Protein AF-A0A9D6PH58-F1 (afdb_monomer_lite)

Sequence (95 aa):
MNTNIVTTNVRIPKNQYMQAKNNAADLDMSLNEYINTLIEEDTKNTFFGHKGKKVTGAKKEDSPYQALLDLAKKPYKPEPMGASEDDKIIYGIKD

Foldseek 3Di:
DDDDDDDDDDDDPPVVVVVLCVVCVVVVHDSVVSVVVVVVVVVCCVVVPPPPPDDPDPDPPQDPVNVVVVVVPDDDDPDPPDDDPVRCVVVVDDD

Radius of gyration: 28.13 Å; chains: 1; bounding box: 53×48×74 Å

Secondary structure (DSSP, 8-state):
-------------HHHHHHHHHHHHHTT--HHHHHHHHHHHHHHHHHTT------TT------HHHHHHHHHHS----------HHHHHHH----

Structure (mmCIF, N/CA/C/O backbone):
data_AF-A0A9D6PH58-F1
#
_entry.id   AF-A0A9D6PH58-F1
#
loop_
_atom_site.group_PDB
_atom_site.id
_atom_site.type_symbol
_atom_site.label_atom_id
_atom_site.label_alt_id
_atom_site.label_comp_id
_atom_site.label_asym_id
_atom_site.label_entity_id
_atom_site.label_seq_id
_atom_site.pdbx_PDB_ins_code
_atom_site.Cartn_x
_atom_site.Cartn_y
_atom_site.Cartn_z
_atom_site.occupancy
_atom_site.B_iso_or_equiv
_atom_site.auth_seq_id
_atom_site.auth_comp_id
_atom_site.auth_asym_id
_atom_site.auth_atom_id
_atom_site.pdbx_PDB_model_num
ATOM 1 N N . MET A 1 1 ? -5.907 24.757 -8.370 1.00 53.59 1 MET A N 1
ATOM 2 C CA . MET A 1 1 ? -6.164 23.480 -9.068 1.00 53.59 1 MET A CA 1
ATOM 3 C C . MET A 1 1 ? -7.295 22.794 -8.326 1.00 53.59 1 MET A C 1
ATOM 5 O O . MET A 1 1 ? -7.161 22.632 -7.123 1.00 53.59 1 MET A O 1
ATOM 9 N N . ASN A 1 2 ? -8.413 22.483 -8.985 1.00 56.59 2 ASN A N 1
ATOM 10 C CA . ASN A 1 2 ? -9.486 21.721 -8.341 1.00 56.59 2 ASN A CA 1
ATOM 11 C C . ASN A 1 2 ? -9.075 20.251 -8.274 1.00 56.59 2 ASN A C 1
ATOM 13 O O . ASN A 1 2 ? -8.837 19.629 -9.308 1.00 56.59 2 ASN A O 1
ATOM 17 N N . THR A 1 3 ? -8.973 19.714 -7.063 1.00 74.56 3 THR A N 1
ATOM 18 C CA . THR A 1 3 ? -8.712 18.294 -6.838 1.00 74.56 3 THR A CA 1
ATOM 19 C C . THR A 1 3 ? -10.016 17.530 -7.052 1.00 74.56 3 THR A C 1
ATOM 21 O O . THR A 1 3 ? -10.955 17.673 -6.271 1.00 74.56 3 THR A O 1
ATOM 24 N N . ASN A 1 4 ? -10.101 16.737 -8.120 1.00 82.19 4 ASN A N 1
ATOM 25 C CA . ASN A 1 4 ? -11.237 15.845 -8.342 1.00 82.19 4 ASN A CA 1
ATOM 26 C C . ASN A 1 4 ? -11.090 14.628 -7.421 1.00 82.19 4 ASN A C 1
ATOM 28 O O . ASN A 1 4 ? -10.266 13.753 -7.677 1.00 82.19 4 ASN A O 1
ATOM 32 N N . ILE A 1 5 ? -11.862 14.590 -6.335 1.00 84.88 5 ILE A N 1
ATOM 33 C CA . ILE A 1 5 ? -11.877 13.460 -5.400 1.00 84.88 5 ILE A CA 1
ATOM 34 C C . ILE A 1 5 ? -12.928 12.455 -5.876 1.00 84.88 5 ILE A C 1
ATOM 36 O O . ILE A 1 5 ? -14.105 12.792 -5.991 1.00 84.88 5 ILE A O 1
ATOM 40 N N . VAL A 1 6 ? -12.506 11.216 -6.130 1.00 82.50 6 VAL A N 1
ATOM 41 C CA . VAL A 1 6 ? -13.397 10.093 -6.451 1.00 82.50 6 VAL A CA 1
ATOM 42 C C . VAL A 1 6 ? -13.492 9.193 -5.223 1.00 82.50 6 VAL A C 1
ATOM 44 O O . VAL A 1 6 ? -12.475 8.722 -4.721 1.00 82.50 6 VAL A O 1
ATOM 47 N N . THR A 1 7 ? -14.705 8.955 -4.725 1.00 87.31 7 THR A N 1
ATOM 48 C CA . THR A 1 7 ? -14.951 8.085 -3.568 1.00 87.31 7 THR A CA 1
ATOM 49 C C . THR A 1 7 ? -15.514 6.740 -4.015 1.00 87.31 7 THR A C 1
ATOM 51 O O . THR A 1 7 ? -16.372 6.668 -4.892 1.00 87.31 7 THR A O 1
ATOM 54 N N . THR A 1 8 ? -15.031 5.655 -3.403 1.00 88.00 8 THR A N 1
ATOM 55 C CA . THR A 1 8 ? -15.482 4.288 -3.704 1.00 88.00 8 THR A CA 1
ATOM 56 C C . THR A 1 8 ? -15.987 3.620 -2.432 1.00 88.00 8 THR A C 1
ATOM 58 O O . THR A 1 8 ? -15.290 3.593 -1.422 1.00 88.00 8 THR A O 1
ATOM 61 N N . ASN A 1 9 ? -17.196 3.058 -2.483 1.00 91.56 9 ASN A N 1
ATOM 62 C CA . ASN A 1 9 ? -17.766 2.284 -1.382 1.00 91.56 9 ASN A CA 1
ATOM 63 C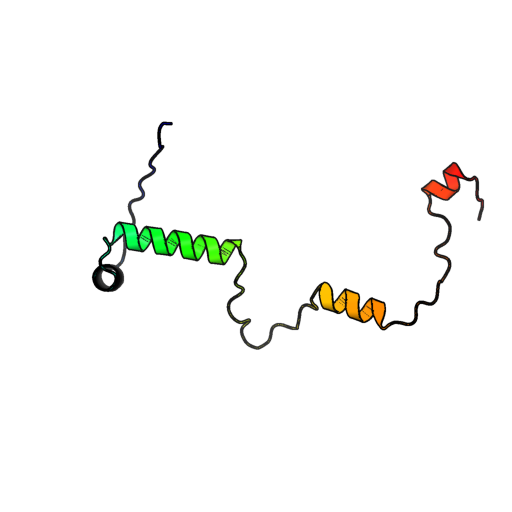 C . ASN A 1 9 ? -17.504 0.793 -1.607 1.00 91.56 9 ASN A C 1
ATOM 65 O O . ASN A 1 9 ? -17.960 0.231 -2.603 1.00 91.56 9 ASN A O 1
ATOM 69 N N . VAL A 1 10 ? -16.813 0.142 -0.669 1.00 88.31 10 VAL A N 1
ATOM 70 C CA . VAL A 1 10 ? -16.467 -1.285 -0.754 1.00 88.31 10 VAL A CA 1
ATOM 71 C C . VAL A 1 10 ? -17.190 -2.063 0.343 1.00 88.31 10 VAL A C 1
ATOM 73 O O . VAL A 1 10 ? -17.215 -1.653 1.502 1.00 88.31 10 VAL A O 1
ATOM 76 N N . ARG A 1 11 ? -17.788 -3.205 -0.014 1.00 93.88 11 ARG A N 1
ATOM 77 C CA . ARG A 1 11 ? -18.389 -4.140 0.949 1.00 93.88 11 ARG A CA 1
ATOM 78 C C . ARG A 1 11 ? -17.373 -5.220 1.290 1.00 93.88 11 ARG A C 1
ATOM 80 O O . ARG A 1 11 ? -16.929 -5.935 0.399 1.00 93.88 11 ARG A O 1
ATOM 87 N N . ILE A 1 12 ? -17.036 -5.340 2.570 1.00 92.75 12 ILE A N 1
ATOM 88 C CA . ILE A 1 12 ? -15.981 -6.236 3.053 1.00 92.75 12 ILE A CA 1
ATOM 89 C C . ILE A 1 12 ? -16.569 -7.175 4.119 1.00 92.75 12 ILE A C 1
ATOM 91 O O . ILE A 1 12 ? -17.340 -6.719 4.971 1.00 92.75 12 ILE A O 1
ATOM 95 N N . PRO A 1 13 ? -16.228 -8.476 4.106 1.00 96.69 13 PRO A N 1
ATOM 96 C CA . PRO A 1 13 ? -16.546 -9.395 5.192 1.00 96.69 13 PRO A CA 1
ATOM 97 C C . PRO A 1 13 ? -16.079 -8.876 6.560 1.00 96.69 13 PRO A C 1
ATOM 99 O O . PRO A 1 13 ? -14.986 -8.327 6.706 1.00 96.69 13 PRO A O 1
ATOM 102 N N . LYS A 1 14 ? -16.899 -9.085 7.596 1.00 95.12 14 LYS A N 1
ATOM 103 C CA . LYS A 1 14 ? -16.664 -8.527 8.939 1.00 95.12 14 LYS A CA 1
ATOM 104 C C . LYS A 1 14 ? -15.308 -8.924 9.533 1.00 95.12 14 LYS A C 1
ATOM 106 O O . LYS A 1 14 ? -14.667 -8.104 10.179 1.00 95.12 14 LYS A O 1
ATOM 111 N N . ASN A 1 15 ? -14.869 -10.163 9.327 1.00 96.69 15 ASN A N 1
ATOM 112 C CA . ASN A 1 15 ? -13.578 -10.652 9.818 1.00 96.69 15 ASN A CA 1
ATOM 113 C C . ASN A 1 15 ? -12.397 -9.872 9.218 1.00 96.69 15 ASN A C 1
ATOM 115 O O . ASN A 1 15 ? -11.525 -9.425 9.956 1.00 96.69 15 ASN A O 1
ATOM 119 N N . GLN A 1 16 ? -12.408 -9.655 7.903 1.00 94.12 16 GLN A N 1
ATOM 120 C CA . GLN A 1 16 ? -11.373 -8.897 7.199 1.00 94.12 16 GLN A CA 1
ATOM 121 C C . GLN A 1 16 ? -11.391 -7.422 7.607 1.00 94.12 16 GLN A C 1
ATOM 123 O O . GLN A 1 16 ? -10.338 -6.839 7.846 1.00 94.12 16 GLN A O 1
ATOM 128 N N . TYR A 1 17 ? -12.583 -6.838 7.771 1.00 94.75 17 TYR A N 1
ATOM 129 C CA . TYR A 1 17 ? -12.725 -5.469 8.268 1.00 94.75 17 TYR A CA 1
ATOM 130 C C . TYR A 1 17 ? -12.092 -5.292 9.654 1.00 94.75 17 TYR A C 1
ATOM 132 O O . TYR A 1 17 ? -11.345 -4.343 9.876 1.00 94.75 17 TYR A O 1
ATOM 140 N N . MET A 1 18 ? -12.359 -6.214 10.584 1.00 96.19 18 MET A N 1
ATOM 141 C CA . MET A 1 18 ? -11.789 -6.147 11.933 1.00 96.19 18 MET A CA 1
ATOM 142 C C . MET A 1 18 ? -10.265 -6.291 11.915 1.00 96.19 18 MET A C 1
ATOM 144 O O . MET A 1 18 ? -9.583 -5.560 12.625 1.00 96.19 18 MET A O 1
ATOM 148 N N . GLN A 1 19 ? -9.728 -7.184 11.081 1.00 95.56 19 GLN A N 1
ATOM 149 C CA . GLN A 1 19 ? -8.282 -7.339 10.931 1.00 95.56 19 GLN A CA 1
ATOM 150 C C . GLN A 1 19 ? -7.629 -6.062 10.387 1.00 95.56 19 GLN A C 1
ATOM 152 O O . GLN A 1 19 ? -6.678 -5.562 10.980 1.00 95.56 19 GLN A O 1
ATOM 157 N N . ALA A 1 20 ? -8.174 -5.500 9.306 1.00 93.69 20 ALA A N 1
ATOM 158 C CA . ALA A 1 20 ? -7.665 -4.263 8.721 1.00 93.69 20 ALA A CA 1
ATOM 159 C C . ALA A 1 20 ? -7.751 -3.088 9.705 1.00 93.69 20 ALA A C 1
ATOM 161 O O . ALA A 1 20 ? -6.840 -2.270 9.774 1.00 93.69 20 ALA A O 1
ATOM 162 N N . LYS A 1 21 ? -8.818 -3.028 10.512 1.00 95.44 21 LYS A N 1
ATOM 163 C CA . LYS A 1 21 ? -8.983 -2.006 11.548 1.00 95.44 21 LYS A CA 1
ATOM 164 C C . LYS A 1 21 ? -7.930 -2.113 12.650 1.00 95.44 21 LYS A C 1
ATOM 166 O O . LYS A 1 21 ? -7.433 -1.082 13.086 1.00 95.44 21 LYS A O 1
ATOM 171 N N . ASN A 1 22 ? -7.592 -3.325 13.085 1.00 96.50 22 ASN A N 1
ATOM 172 C CA . ASN A 1 22 ? -6.543 -3.522 14.084 1.00 96.50 22 ASN A CA 1
ATOM 173 C C . ASN A 1 22 ? -5.178 -3.100 13.529 1.00 96.50 22 ASN A C 1
ATOM 175 O O . ASN A 1 22 ? -4.494 -2.313 14.165 1.00 96.50 22 ASN A O 1
ATOM 179 N N . ASN A 1 23 ? -4.845 -3.515 12.304 1.00 95.56 23 ASN A N 1
ATOM 180 C CA . ASN A 1 23 ? -3.589 -3.120 11.663 1.00 95.56 23 ASN A CA 1
ATOM 181 C C . ASN A 1 23 ? -3.481 -1.598 11.474 1.00 95.56 23 ASN A C 1
ATOM 183 O O . ASN A 1 23 ? -2.411 -1.028 11.650 1.00 95.56 23 ASN A O 1
ATOM 187 N N . ALA A 1 24 ? -4.586 -0.934 11.118 1.00 96.06 24 ALA A N 1
ATOM 188 C CA . ALA A 1 24 ? -4.621 0.521 11.009 1.00 96.06 24 ALA A CA 1
ATOM 189 C C . ALA A 1 24 ? -4.383 1.194 12.372 1.00 96.06 24 ALA A C 1
ATOM 191 O O . ALA A 1 24 ? -3.629 2.158 12.452 1.00 96.06 24 ALA A O 1
ATOM 192 N N . ALA A 1 25 ? -4.971 0.651 13.446 1.00 95.19 25 ALA A N 1
ATOM 193 C CA . ALA A 1 25 ? -4.754 1.143 14.805 1.00 95.19 25 ALA A CA 1
ATOM 194 C C . ALA A 1 25 ? -3.307 0.934 15.283 1.00 95.19 25 ALA A C 1
ATOM 196 O O . ALA A 1 25 ? -2.754 1.826 15.917 1.00 95.19 25 ALA A O 1
ATOM 197 N N . ASP A 1 26 ? -2.680 -0.195 14.940 1.00 96.56 26 ASP A N 1
ATOM 198 C CA . ASP A 1 26 ? -1.277 -0.481 15.281 1.00 96.56 26 ASP A CA 1
ATOM 199 C C . ASP A 1 26 ? -0.299 0.507 14.621 1.00 96.56 26 ASP A C 1
ATOM 201 O O . ASP A 1 26 ? 0.784 0.762 15.147 1.00 96.56 26 ASP A O 1
ATOM 205 N N . LEU A 1 27 ? -0.685 1.071 13.474 1.00 94.81 27 LEU A N 1
ATOM 206 C CA . LEU A 1 27 ? 0.084 2.074 12.735 1.00 94.81 27 LEU A CA 1
ATOM 207 C C . LEU A 1 27 ? -0.329 3.519 13.062 1.00 94.81 27 LEU A C 1
ATOM 209 O O . LEU A 1 27 ? 0.220 4.442 12.467 1.00 94.81 27 LEU A O 1
ATOM 213 N N . ASP A 1 28 ? -1.273 3.716 13.990 1.00 95.31 28 ASP A N 1
ATOM 214 C CA . ASP A 1 28 ? -1.861 5.018 14.343 1.00 95.31 28 ASP A CA 1
ATOM 215 C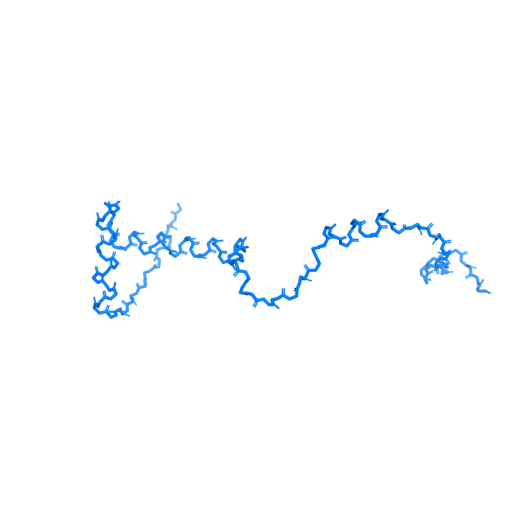 C . ASP A 1 28 ? -2.460 5.768 13.132 1.00 95.31 28 ASP A C 1
ATOM 217 O O . ASP A 1 28 ? -2.331 6.981 12.975 1.00 95.31 28 ASP A O 1
ATOM 221 N N . MET A 1 29 ? -3.115 5.023 12.234 1.00 95.31 29 MET A N 1
ATOM 222 C CA . MET A 1 29 ? -3.734 5.541 11.009 1.00 95.31 29 MET A CA 1
ATOM 223 C C . MET A 1 29 ? -5.242 5.288 10.995 1.00 95.31 29 MET A C 1
ATOM 225 O O . MET A 1 29 ? -5.751 4.328 11.584 1.00 95.31 29 MET A O 1
ATOM 229 N N . SER A 1 30 ? -5.994 6.103 10.248 1.00 95.44 30 SER A N 1
ATOM 230 C CA . SER A 1 30 ? -7.387 5.756 9.964 1.00 95.44 30 SER A CA 1
ATOM 231 C C . SER A 1 30 ? -7.463 4.551 9.020 1.00 95.44 30 SER A C 1
ATOM 233 O O . SER A 1 30 ? -6.596 4.330 8.174 1.00 95.44 30 SER A O 1
ATOM 235 N N . LEU A 1 31 ? -8.547 3.776 9.110 1.00 92.94 31 LEU A N 1
ATOM 236 C CA . LEU A 1 31 ? -8.747 2.617 8.233 1.00 92.94 31 LEU A CA 1
ATOM 237 C C . LEU A 1 31 ? -8.732 3.001 6.743 1.00 92.94 31 LEU A C 1
ATOM 239 O O . LEU A 1 31 ? -8.224 2.247 5.919 1.00 92.94 31 LEU A O 1
ATOM 243 N N . ASN A 1 32 ? -9.282 4.166 6.394 1.00 93.31 32 ASN A N 1
ATOM 244 C CA . ASN A 1 32 ? -9.312 4.629 5.008 1.00 93.31 32 ASN A CA 1
ATOM 245 C C . ASN A 1 32 ? -7.913 5.002 4.510 1.00 93.31 32 ASN A C 1
ATOM 247 O O . ASN A 1 32 ? -7.565 4.659 3.384 1.00 93.31 32 ASN A O 1
ATOM 251 N N . GLU A 1 33 ? -7.108 5.669 5.340 1.00 92.25 33 GLU A N 1
ATOM 252 C CA . GLU A 1 33 ? -5.712 5.966 5.004 1.00 92.25 33 GLU A CA 1
ATOM 253 C C . GLU A 1 33 ? -4.912 4.680 4.846 1.00 92.25 33 GLU A C 1
ATOM 255 O O . GLU A 1 33 ? -4.237 4.518 3.838 1.00 92.25 33 GLU A O 1
ATOM 260 N N . TYR A 1 34 ? -5.076 3.730 5.768 1.00 94.69 34 TYR A N 1
ATOM 261 C CA . TYR A 1 34 ? -4.427 2.426 5.686 1.00 94.69 34 TYR A CA 1
ATOM 262 C C . TYR A 1 34 ? -4.761 1.693 4.377 1.00 94.69 34 TYR A C 1
ATOM 264 O O . TYR A 1 34 ? -3.867 1.209 3.686 1.00 94.69 34 TYR A O 1
ATOM 272 N N . ILE A 1 35 ? -6.041 1.657 3.986 1.00 92.75 35 ILE A N 1
ATOM 273 C CA . ILE A 1 35 ? -6.468 1.049 2.716 1.00 92.75 35 ILE A CA 1
ATOM 274 C C . ILE A 1 35 ? -5.849 1.780 1.518 1.00 92.75 35 ILE A C 1
ATOM 276 O O . ILE A 1 35 ? -5.381 1.126 0.587 1.00 92.75 35 ILE A O 1
ATOM 280 N N . ASN A 1 36 ? -5.813 3.113 1.535 1.00 92.56 36 ASN A N 1
ATOM 281 C CA . ASN A 1 36 ? -5.202 3.888 0.456 1.00 92.56 36 ASN A CA 1
ATOM 282 C C . ASN A 1 36 ? -3.699 3.606 0.341 1.00 92.56 36 ASN A C 1
ATOM 284 O O . ASN A 1 36 ? -3.211 3.389 -0.766 1.00 92.56 36 ASN A O 1
ATOM 288 N N . THR A 1 37 ? -2.979 3.528 1.462 1.00 92.44 37 THR A N 1
ATOM 289 C CA . THR A 1 37 ? -1.553 3.177 1.477 1.00 92.44 37 THR A CA 1
ATOM 290 C C . THR A 1 37 ? -1.316 1.785 0.897 1.00 92.44 37 THR A C 1
ATOM 292 O O . THR A 1 37 ? -0.447 1.628 0.043 1.00 92.44 37 THR A O 1
ATOM 295 N N . LEU A 1 38 ? -2.131 0.794 1.275 1.00 90.00 38 LEU A N 1
ATOM 296 C CA . LEU A 1 38 ? -2.035 -0.556 0.713 1.00 90.00 38 LEU A CA 1
ATOM 297 C C . LEU A 1 38 ? -2.263 -0.573 -0.802 1.00 90.00 38 LEU A C 1
ATOM 299 O O . LEU A 1 38 ? -1.527 -1.244 -1.521 1.00 90.00 38 LEU A O 1
ATOM 303 N N . ILE A 1 39 ? -3.258 0.169 -1.298 1.00 89.88 39 ILE A N 1
ATOM 304 C CA . ILE A 1 39 ? -3.525 0.266 -2.740 1.00 89.88 39 ILE A CA 1
ATOM 305 C C . ILE A 1 39 ? -2.343 0.916 -3.455 1.00 89.88 39 ILE A C 1
ATOM 307 O O . ILE A 1 39 ? -1.933 0.437 -4.510 1.00 89.88 39 ILE A O 1
ATOM 311 N N . GLU A 1 40 ? -1.774 1.986 -2.902 1.00 89.31 40 GLU A N 1
ATOM 312 C CA . GLU A 1 40 ? -0.598 2.630 -3.483 1.00 89.31 40 GLU A CA 1
ATOM 313 C C . GLU A 1 40 ? 0.615 1.700 -3.527 1.00 89.31 40 GLU A C 1
ATOM 315 O O . GLU A 1 40 ? 1.325 1.674 -4.532 1.00 89.31 40 GLU A O 1
ATOM 320 N N . GLU A 1 41 ? 0.870 0.950 -2.457 1.00 87.69 41 GLU A N 1
ATOM 321 C CA . GLU A 1 41 ? 1.963 -0.019 -2.395 1.00 87.69 41 GLU A CA 1
ATOM 322 C C . GLU A 1 41 ? 1.760 -1.166 -3.381 1.00 87.69 41 GLU A C 1
ATOM 324 O O . GLU A 1 41 ? 2.684 -1.501 -4.120 1.00 87.69 41 GLU A O 1
ATOM 329 N N . ASP A 1 42 ? 0.558 -1.736 -3.449 1.00 87.50 42 ASP A N 1
ATOM 330 C CA . ASP A 1 42 ? 0.234 -2.812 -4.387 1.00 87.50 42 ASP A CA 1
ATOM 331 C C . ASP A 1 42 ? 0.340 -2.340 -5.841 1.00 87.50 42 ASP A C 1
ATOM 333 O O . ASP A 1 42 ? 0.943 -3.005 -6.685 1.00 87.50 42 ASP A O 1
ATOM 337 N N . THR A 1 43 ? -0.141 -1.126 -6.114 1.00 85.31 43 THR A N 1
ATOM 338 C CA . THR A 1 43 ? 0.002 -0.449 -7.405 1.00 85.31 43 THR A CA 1
ATOM 339 C C . THR A 1 43 ? 1.482 -0.289 -7.753 1.00 85.31 43 THR A C 1
ATOM 341 O O . THR A 1 43 ? 1.920 -0.727 -8.817 1.00 85.31 43 THR A O 1
ATOM 344 N N . LYS A 1 44 ? 2.293 0.266 -6.843 1.00 83.12 44 LYS A N 1
ATOM 345 C CA . LYS A 1 44 ? 3.744 0.417 -7.041 1.00 83.12 44 LYS A CA 1
ATOM 346 C C . LYS A 1 44 ? 4.406 -0.942 -7.289 1.00 83.12 44 LYS A C 1
ATOM 348 O O . LYS A 1 44 ? 5.152 -1.084 -8.251 1.00 83.12 44 LYS A O 1
ATOM 353 N N . ASN A 1 45 ? 4.099 -1.963 -6.501 1.00 80.19 45 ASN A N 1
ATOM 354 C CA . ASN A 1 45 ? 4.694 -3.292 -6.646 1.00 80.19 45 ASN A CA 1
ATOM 355 C C . ASN A 1 45 ? 4.293 -3.985 -7.956 1.00 80.19 45 ASN A C 1
ATOM 357 O O . ASN A 1 45 ? 5.131 -4.637 -8.587 1.00 80.19 45 ASN A O 1
ATOM 361 N N . THR A 1 46 ? 3.044 -3.803 -8.386 1.00 79.06 46 THR A N 1
ATOM 362 C CA . THR A 1 46 ? 2.511 -4.339 -9.642 1.00 79.06 46 THR A CA 1
ATOM 363 C C . THR A 1 46 ? 3.142 -3.653 -10.852 1.00 79.06 46 THR A C 1
ATOM 365 O O . THR A 1 46 ? 3.594 -4.333 -11.774 1.00 79.06 46 THR A O 1
ATOM 368 N N . PHE A 1 47 ? 3.239 -2.319 -10.849 1.00 70.75 47 PHE A N 1
ATOM 369 C CA . PHE A 1 47 ? 3.800 -1.556 -11.969 1.00 70.75 47 PHE A CA 1
ATOM 370 C C . PHE A 1 47 ? 5.330 -1.611 -12.036 1.00 70.75 47 PHE A C 1
ATOM 372 O O . PHE A 1 47 ? 5.888 -1.719 -13.127 1.00 70.75 47 PHE A O 1
ATOM 379 N N . PHE A 1 48 ? 6.022 -1.580 -10.895 1.00 72.38 48 PHE A N 1
ATOM 380 C CA . PHE A 1 48 ? 7.487 -1.645 -10.837 1.00 72.38 48 PHE A CA 1
ATOM 381 C C . PHE A 1 48 ? 8.033 -3.076 -10.779 1.00 72.38 48 PHE A C 1
ATOM 383 O O . PHE A 1 48 ? 9.245 -3.274 -10.715 1.00 72.38 48 PHE A O 1
ATOM 390 N N . GLY A 1 49 ? 7.162 -4.085 -10.876 1.00 59.50 49 GLY A N 1
ATOM 391 C CA . GLY A 1 49 ? 7.572 -5.452 -11.155 1.00 59.50 49 GLY A CA 1
ATOM 392 C C . GLY A 1 49 ? 8.484 -6.038 -10.085 1.00 59.50 49 GLY A C 1
ATOM 393 O O . GLY A 1 49 ? 9.476 -6.695 -10.415 1.00 59.50 49 GLY A O 1
ATOM 394 N N . HIS A 1 50 ? 8.121 -5.910 -8.806 1.00 56.03 50 HIS A N 1
ATOM 395 C CA . HIS A 1 50 ? 8.575 -6.913 -7.850 1.00 56.03 50 HIS A CA 1
ATOM 396 C C . HIS A 1 50 ? 7.845 -8.215 -8.177 1.00 56.03 50 HIS A C 1
ATOM 398 O O . HIS A 1 50 ? 6.825 -8.560 -7.590 1.00 56.03 50 HIS A O 1
ATOM 404 N N . LYS A 1 51 ? 8.398 -8.951 -9.153 1.00 51.12 51 LYS A N 1
ATOM 405 C CA . LYS A 1 51 ? 8.184 -10.386 -9.320 1.00 51.12 51 LYS A CA 1
ATOM 406 C C . LYS A 1 51 ? 8.555 -11.026 -7.983 1.00 51.12 51 LYS A C 1
ATOM 408 O O . LYS A 1 51 ? 9.711 -11.388 -7.759 1.00 51.12 51 LYS A O 1
ATOM 413 N N . GLY A 1 52 ? 7.581 -11.114 -7.077 1.00 45.91 52 GLY A N 1
ATOM 414 C CA . GLY A 1 52 ? 7.664 -11.937 -5.887 1.00 45.91 52 GLY A CA 1
ATOM 415 C C . GLY A 1 52 ? 8.188 -13.298 -6.320 1.00 45.91 52 GLY A C 1
ATOM 416 O O . GLY A 1 52 ? 7.724 -13.836 -7.326 1.00 45.91 52 GLY A O 1
ATOM 417 N N . LYS A 1 53 ? 9.242 -13.757 -5.632 1.00 50.16 53 LYS A N 1
ATOM 418 C CA . LYS A 1 53 ? 9.862 -15.087 -5.726 1.00 50.16 53 LYS A CA 1
ATOM 419 C C . LYS A 1 53 ? 9.107 -16.016 -6.678 1.00 50.16 53 LYS A C 1
ATOM 421 O O . LYS A 1 53 ? 8.066 -16.557 -6.310 1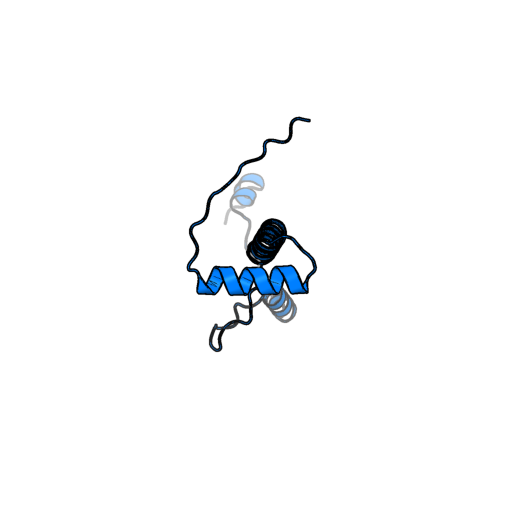.00 50.16 53 LYS A O 1
ATOM 426 N N . LYS A 1 54 ? 9.653 -16.205 -7.889 1.00 44.66 54 LYS A N 1
ATOM 427 C CA . LYS A 1 54 ? 9.214 -17.262 -8.805 1.00 44.66 54 LYS A CA 1
ATOM 428 C C . LYS A 1 54 ? 9.107 -18.553 -7.990 1.00 44.66 54 LYS A C 1
ATOM 430 O O . LYS A 1 54 ? 10.107 -19.060 -7.482 1.00 44.66 54 LYS A O 1
ATOM 435 N N . VAL A 1 55 ? 7.871 -19.023 -7.855 1.00 47.34 55 VAL A N 1
ATOM 436 C CA . VAL A 1 55 ? 7.515 -20.373 -7.438 1.00 47.34 55 VAL A CA 1
ATOM 437 C C . VAL A 1 55 ? 8.459 -21.337 -8.159 1.00 47.34 55 VAL A C 1
ATOM 439 O O . VAL A 1 55 ? 8.698 -21.212 -9.364 1.00 47.34 55 VAL A O 1
ATOM 442 N N . THR A 1 56 ? 9.069 -22.230 -7.386 1.00 47.72 56 THR A N 1
ATOM 443 C CA . THR A 1 56 ? 9.975 -23.296 -7.825 1.00 47.72 56 THR A CA 1
ATOM 444 C C . THR A 1 56 ? 9.524 -23.909 -9.154 1.00 47.72 56 THR A C 1
ATOM 446 O O . THR A 1 56 ? 8.484 -24.559 -9.202 1.00 47.72 56 THR A O 1
ATOM 449 N N . GLY A 1 57 ? 10.301 -23.707 -10.226 1.00 47.59 57 GLY A N 1
ATOM 450 C CA . GLY A 1 57 ? 10.108 -24.408 -11.505 1.00 47.59 57 GLY A CA 1
ATOM 451 C C . GLY A 1 57 ? 10.048 -23.549 -12.772 1.00 47.59 57 GLY A C 1
ATOM 452 O O . GLY A 1 57 ? 10.082 -24.103 -13.868 1.00 47.59 57 GLY A O 1
ATOM 453 N N . ALA A 1 58 ? 10.012 -22.218 -12.682 1.00 44.28 58 ALA A N 1
ATOM 454 C CA . ALA A 1 58 ? 10.106 -21.385 -13.881 1.00 44.28 58 ALA A CA 1
ATOM 455 C C . ALA A 1 58 ? 11.530 -21.459 -14.462 1.00 44.28 58 ALA A C 1
ATOM 457 O O . ALA A 1 58 ? 12.475 -20.949 -13.854 1.00 44.28 58 ALA A O 1
ATOM 458 N N . LYS A 1 59 ? 11.675 -22.098 -15.636 1.00 52.72 59 LYS A N 1
ATOM 459 C CA . LYS A 1 59 ? 12.893 -22.056 -16.461 1.00 52.72 59 LYS A CA 1
ATOM 460 C C . LYS A 1 59 ? 13.414 -20.617 -16.467 1.00 52.72 59 LYS A C 1
ATOM 462 O O . LYS A 1 59 ? 12.631 -19.687 -16.671 1.00 52.72 59 LYS A O 1
ATOM 467 N N . LYS A 1 60 ? 14.704 -20.443 -16.154 1.00 53.88 60 LYS A N 1
ATOM 468 C CA . LYS A 1 60 ? 15.390 -19.150 -16.235 1.00 53.88 60 LYS A CA 1
ATOM 469 C C . LYS A 1 60 ? 15.092 -18.577 -17.618 1.00 53.88 60 LYS A C 1
ATOM 471 O O . LYS A 1 60 ? 15.546 -19.116 -18.616 1.00 53.88 60 LYS A O 1
ATOM 476 N N . GLU A 1 61 ? 14.261 -17.545 -17.661 1.00 57.12 61 GLU A N 1
ATOM 477 C CA . GLU A 1 61 ? 14.256 -16.636 -18.795 1.00 57.12 61 GLU A CA 1
ATOM 478 C C . GLU A 1 61 ? 15.624 -15.980 -18.718 1.00 57.12 61 GLU A C 1
ATOM 480 O O . GLU A 1 61 ? 15.902 -15.271 -17.744 1.00 57.12 61 GLU A O 1
ATOM 485 N N . ASP A 1 62 ? 16.506 -16.342 -19.647 1.00 59.41 62 ASP A N 1
ATOM 486 C CA . ASP A 1 62 ? 17.831 -15.755 -19.722 1.00 59.41 62 ASP A CA 1
ATOM 487 C C . ASP A 1 62 ? 17.656 -14.243 -19.761 1.00 59.41 62 ASP A C 1
ATOM 489 O O . ASP A 1 62 ? 16.951 -13.682 -20.603 1.00 59.41 62 ASP A O 1
ATOM 493 N N . SER A 1 63 ? 18.231 -13.588 -18.758 1.00 67.94 63 SER A N 1
ATOM 494 C CA . SER A 1 63 ? 18.220 -12.139 -18.674 1.00 67.94 63 SER A CA 1
ATOM 495 C C . SER A 1 63 ? 18.781 -11.577 -19.988 1.00 67.94 63 SER A C 1
ATOM 497 O O . SER A 1 63 ? 19.769 -12.121 -20.491 1.00 67.94 63 SER A O 1
ATOM 499 N N . PRO A 1 64 ? 18.251 -10.464 -20.530 1.00 66.06 64 PRO A N 1
ATOM 500 C CA . PRO A 1 64 ? 18.864 -9.782 -21.677 1.00 66.06 64 PRO A CA 1
ATOM 501 C C . PRO A 1 64 ? 20.364 -9.514 -21.458 1.00 66.06 64 PRO A C 1
ATOM 503 O O . PRO A 1 64 ? 21.165 -9.527 -22.387 1.00 66.06 64 PRO A O 1
ATOM 506 N N . TYR A 1 65 ? 20.755 -9.351 -20.191 1.00 69.75 65 TYR A N 1
ATOM 507 C CA . TYR A 1 65 ? 22.136 -9.191 -19.753 1.00 69.75 65 TYR A CA 1
ATOM 508 C C . TYR A 1 65 ? 22.982 -10.470 -19.882 1.00 69.75 65 TYR A C 1
ATOM 510 O O . TYR A 1 65 ? 24.172 -10.402 -20.176 1.00 69.75 65 TYR A O 1
ATOM 518 N N . GLN A 1 66 ? 22.383 -11.646 -19.680 1.00 71.56 66 GLN A N 1
ATOM 519 C CA . GLN A 1 66 ? 23.038 -12.940 -19.897 1.00 71.56 66 GLN A CA 1
ATOM 520 C C . GLN A 1 66 ? 23.259 -13.210 -21.384 1.00 71.56 66 GLN A C 1
ATOM 522 O O . GLN A 1 66 ? 24.357 -13.610 -21.757 1.00 71.56 66 GLN A O 1
ATOM 527 N N . ALA A 1 67 ? 22.282 -12.883 -22.233 1.00 70.56 67 ALA A N 1
ATOM 528 C CA . ALA A 1 67 ? 22.435 -12.992 -23.683 1.00 70.56 67 ALA A CA 1
ATOM 529 C C . ALA A 1 67 ? 23.591 -12.119 -24.216 1.00 70.56 67 ALA A C 1
ATOM 531 O O . ALA A 1 67 ? 24.342 -12.550 -25.090 1.00 70.56 67 ALA A O 1
ATOM 532 N N . LEU A 1 68 ? 23.788 -10.923 -23.644 1.00 66.88 68 LEU A N 1
ATOM 533 C CA . LEU A 1 68 ? 24.926 -10.049 -23.959 1.00 66.88 68 LEU A CA 1
ATOM 534 C C . LEU A 1 68 ? 26.273 -10.641 -23.519 1.00 66.88 68 LEU A C 1
ATOM 536 O O . LEU A 1 68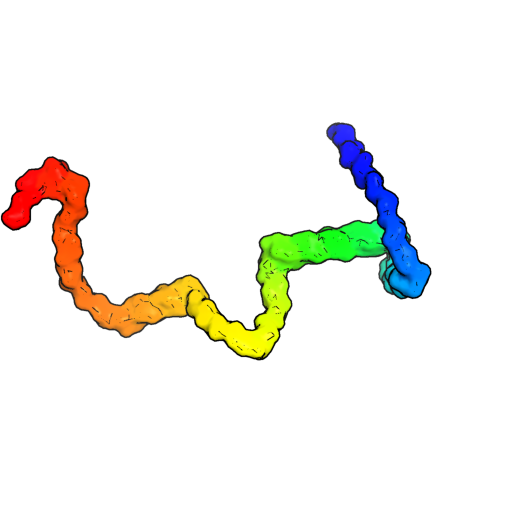 ? 27.246 -10.590 -24.271 1.00 66.88 68 LEU A O 1
ATOM 540 N N . LEU A 1 69 ? 26.338 -11.231 -22.323 1.00 74.19 69 LEU A N 1
ATOM 541 C CA . LEU A 1 69 ? 27.549 -11.905 -21.840 1.00 74.19 69 LEU A CA 1
ATOM 542 C C . LEU A 1 69 ? 27.899 -13.135 -22.686 1.00 74.19 69 LEU A C 1
ATOM 544 O O . LEU A 1 69 ? 29.077 -13.403 -22.919 1.00 74.19 69 LEU A O 1
ATOM 548 N N . ASP A 1 70 ? 26.895 -13.864 -23.165 1.00 73.19 70 ASP A N 1
ATOM 549 C CA . ASP A 1 70 ? 27.095 -15.020 -24.038 1.00 73.19 70 ASP A CA 1
ATOM 550 C C . ASP A 1 70 ? 27.522 -14.610 -25.450 1.00 73.19 70 ASP A C 1
ATOM 552 O O . ASP A 1 70 ? 28.328 -15.308 -26.069 1.00 73.19 70 ASP A O 1
ATOM 556 N N . LEU A 1 71 ? 27.058 -13.457 -25.944 1.00 67.50 71 LEU A N 1
ATOM 557 C CA . LEU A 1 71 ? 27.568 -12.853 -27.177 1.00 67.50 71 LEU A CA 1
ATOM 558 C C . LEU A 1 71 ? 29.052 -12.485 -27.035 1.00 67.50 71 LEU A C 1
ATOM 560 O O . LEU A 1 71 ? 29.846 -12.797 -27.916 1.00 67.50 71 LEU A O 1
ATOM 564 N N . ALA A 1 72 ? 29.438 -11.888 -25.903 1.00 68.56 72 ALA A N 1
ATOM 565 C CA . ALA A 1 72 ? 30.819 -11.485 -25.635 1.00 68.56 72 ALA A CA 1
ATOM 566 C C . ALA A 1 72 ? 31.788 -12.674 -25.492 1.00 68.56 72 ALA A C 1
ATOM 568 O O . ALA A 1 72 ? 32.973 -12.549 -25.790 1.00 68.56 72 ALA A O 1
ATOM 569 N N . LYS A 1 73 ? 31.298 -13.834 -25.036 1.00 74.06 73 LYS A N 1
ATOM 570 C CA . LYS A 1 73 ? 32.102 -15.059 -24.883 1.00 74.06 73 LYS A CA 1
ATOM 571 C C . LYS A 1 73 ? 32.245 -15.867 -26.171 1.00 74.06 73 LYS A C 1
ATOM 573 O O . LYS A 1 73 ? 33.107 -16.743 -26.233 1.00 74.06 73 LYS A O 1
ATOM 578 N N . LYS A 1 74 ? 31.408 -15.626 -27.184 1.00 69.25 74 LYS A N 1
ATOM 579 C CA . LYS A 1 74 ? 31.519 -16.318 -28.471 1.00 69.25 74 LYS A CA 1
ATOM 580 C C . LYS A 1 74 ? 32.632 -15.665 -29.298 1.00 69.25 74 LYS A C 1
ATOM 582 O O . LYS A 1 74 ? 32.583 -14.456 -29.509 1.00 69.25 74 LYS A O 1
ATOM 587 N N . PRO A 1 75 ? 33.623 -16.428 -29.795 1.00 59.97 75 PRO A N 1
ATOM 588 C CA . PRO A 1 75 ? 34.607 -15.890 -30.722 1.00 59.97 75 PRO A CA 1
ATOM 589 C C . PRO A 1 75 ? 33.873 -15.440 -31.987 1.00 59.97 75 PRO A C 1
ATOM 591 O O . PRO A 1 75 ? 33.343 -16.261 -32.736 1.00 59.97 75 PRO A O 1
ATOM 594 N N . TYR A 1 76 ? 33.793 -14.125 -32.179 1.00 63.19 76 TYR A N 1
ATOM 595 C CA . TYR A 1 76 ? 33.167 -13.509 -33.338 1.00 63.19 76 TYR A CA 1
ATOM 596 C C .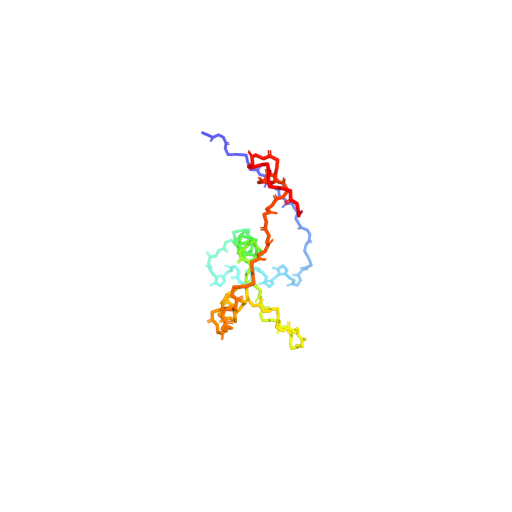 TYR A 1 76 ? 33.924 -13.944 -34.596 1.00 63.19 76 TYR A C 1
ATOM 598 O O . TYR A 1 76 ? 35.053 -13.518 -34.835 1.00 63.19 76 TYR A O 1
ATOM 606 N N . LYS A 1 77 ? 33.314 -14.829 -35.388 1.00 62.56 77 LYS A N 1
ATOM 607 C CA . LYS A 1 77 ? 33.707 -15.046 -36.778 1.00 62.56 77 LYS A CA 1
ATOM 608 C C . LYS A 1 77 ? 32.885 -14.064 -37.610 1.00 62.56 77 LYS A C 1
ATOM 610 O O . LYS A 1 77 ? 31.672 -14.254 -37.685 1.00 62.56 77 LYS A O 1
ATOM 615 N N . PRO A 1 78 ? 33.489 -13.010 -38.184 1.00 56.66 78 PRO A N 1
ATOM 616 C CA . PRO A 1 78 ? 32.789 -12.162 -39.134 1.00 56.66 78 PRO A CA 1
ATOM 617 C C . PRO A 1 78 ? 32.510 -12.992 -40.384 1.00 56.66 78 PRO A C 1
ATOM 619 O O . PRO A 1 78 ? 33.373 -13.147 -41.245 1.00 56.66 78 PRO A O 1
ATOM 622 N N . GLU A 1 79 ? 31.316 -13.562 -40.473 1.00 62.69 79 GLU A N 1
ATOM 623 C CA . GLU A 1 79 ? 30.776 -13.948 -41.767 1.00 62.69 79 GLU A CA 1
ATOM 624 C C . GLU A 1 79 ? 30.235 -12.668 -42.414 1.00 62.69 79 GLU A C 1
ATOM 626 O O . GLU A 1 79 ? 29.456 -11.949 -41.778 1.00 62.69 79 GLU A O 1
ATOM 631 N N . PRO A 1 80 ? 30.685 -12.306 -43.627 1.00 63.75 80 PRO A N 1
ATOM 632 C CA . PRO A 1 80 ? 30.168 -11.127 -44.302 1.00 63.75 80 PRO A CA 1
ATOM 633 C C . PRO A 1 80 ? 28.680 -11.353 -44.583 1.00 63.75 80 PRO A C 1
ATOM 635 O O . PRO A 1 80 ? 28.322 -12.217 -45.376 1.00 63.75 80 PRO A O 1
ATOM 638 N N . MET A 1 81 ? 27.808 -10.575 -43.939 1.00 66.31 81 MET A N 1
ATOM 639 C CA . MET A 1 81 ? 26.346 -10.719 -44.048 1.00 66.31 81 MET A CA 1
ATOM 640 C C . MET A 1 81 ? 25.765 -10.222 -45.387 1.00 66.31 81 MET A C 1
ATOM 642 O O . MET A 1 81 ? 24.562 -10.006 -45.496 1.00 66.31 81 MET A O 1
ATOM 646 N N . GLY A 1 82 ? 26.599 -10.065 -46.420 1.00 66.06 82 GLY A N 1
ATOM 647 C CA . GLY A 1 82 ? 26.205 -9.462 -47.692 1.00 66.06 82 GLY A CA 1
ATOM 648 C C . GLY A 1 82 ? 25.780 -7.995 -47.547 1.00 66.06 82 GLY A C 1
ATOM 649 O O . GLY A 1 82 ? 25.730 -7.442 -46.449 1.00 66.06 82 GLY A O 1
ATOM 650 N N . ALA A 1 83 ? 25.510 -7.340 -48.673 1.00 71.00 83 ALA A N 1
ATOM 651 C CA . ALA A 1 83 ? 24.900 -6.012 -48.668 1.00 71.00 83 ALA A CA 1
ATOM 652 C C . ALA A 1 83 ? 23.397 -6.131 -48.365 1.00 71.00 83 ALA A C 1
ATOM 654 O O . ALA A 1 83 ? 22.741 -7.046 -48.877 1.00 71.00 83 ALA A O 1
ATOM 655 N N . SER A 1 84 ? 22.857 -5.211 -47.556 1.00 72.62 84 SER A N 1
ATOM 656 C CA . SER A 1 84 ? 21.410 -5.113 -47.327 1.00 72.62 84 SER A CA 1
ATOM 657 C C . SER A 1 84 ? 20.675 -4.808 -48.641 1.00 72.62 84 SER A C 1
ATOM 659 O O . SER A 1 84 ? 21.277 -4.283 -49.578 1.00 72.62 84 SER A O 1
ATOM 661 N N . GLU A 1 85 ? 19.385 -5.144 -48.747 1.00 71.81 85 GLU A N 1
ATOM 662 C CA . GLU A 1 85 ? 18.614 -4.892 -49.980 1.00 71.81 85 GLU A CA 1
ATOM 663 C C . GLU A 1 85 ? 18.623 -3.407 -50.374 1.00 71.81 85 GLU A C 1
ATOM 665 O O . GLU A 1 85 ? 18.776 -3.081 -51.552 1.00 71.81 85 GLU A O 1
ATOM 670 N N . ASP A 1 86 ? 18.578 -2.514 -49.384 1.00 70.19 86 ASP A N 1
ATOM 671 C CA . ASP A 1 86 ? 18.659 -1.069 -49.595 1.00 70.19 86 ASP A CA 1
ATOM 672 C C . ASP A 1 86 ? 20.047 -0.647 -50.104 1.00 70.19 86 ASP A C 1
ATOM 674 O O . ASP A 1 86 ? 20.159 0.146 -51.043 1.00 70.19 86 ASP A O 1
ATOM 678 N N . ASP A 1 87 ? 21.117 -1.236 -49.563 1.00 69.38 87 ASP A N 1
ATOM 679 C CA . ASP A 1 87 ? 22.484 -0.974 -50.024 1.00 69.38 87 ASP A CA 1
ATOM 680 C C . ASP A 1 87 ? 22.718 -1.487 -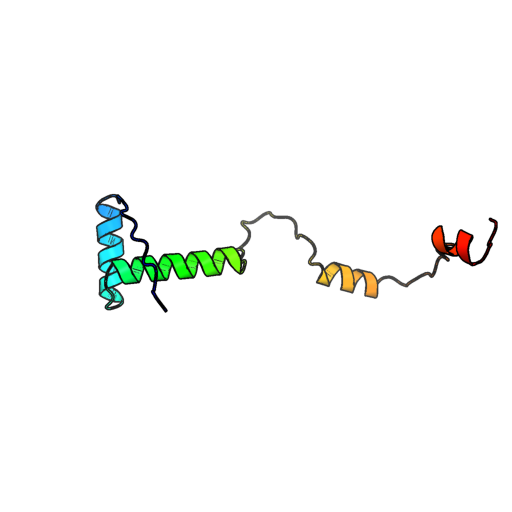51.452 1.00 69.38 87 ASP A C 1
ATOM 682 O O . ASP A 1 87 ? 23.444 -0.855 -52.223 1.00 69.38 87 ASP A O 1
ATOM 686 N N . LYS A 1 88 ? 22.081 -2.596 -51.852 1.00 73.25 88 LYS A N 1
ATOM 687 C CA . LYS A 1 88 ? 22.156 -3.099 -53.235 1.00 73.25 88 LYS A CA 1
ATOM 688 C C . LYS A 1 88 ? 21.562 -2.100 -54.229 1.00 73.25 88 LYS A C 1
ATOM 690 O O . LYS A 1 88 ? 22.109 -1.929 -55.319 1.00 73.25 88 LYS A O 1
ATOM 695 N N . ILE A 1 89 ? 20.483 -1.414 -53.850 1.00 72.94 89 ILE A N 1
ATOM 696 C CA . ILE A 1 89 ? 19.824 -0.400 -54.685 1.00 72.94 89 ILE A CA 1
ATOM 697 C C . ILE A 1 89 ? 20.662 0.882 -54.749 1.00 72.94 89 ILE A C 1
ATOM 699 O O . ILE A 1 89 ? 20.847 1.437 -55.832 1.00 72.94 89 ILE A O 1
ATOM 703 N N . ILE A 1 90 ? 21.194 1.342 -53.613 1.00 69.88 90 ILE A N 1
ATOM 704 C CA . ILE A 1 90 ? 21.945 2.604 -53.520 1.00 69.88 90 ILE A CA 1
ATOM 705 C C . ILE A 1 90 ? 23.324 2.489 -54.180 1.00 69.88 90 ILE A C 1
ATOM 707 O O . ILE A 1 90 ? 23.738 3.392 -54.907 1.00 69.88 90 ILE A O 1
ATOM 711 N N . TYR A 1 91 ? 24.033 1.382 -53.948 1.00 73.44 91 TYR A N 1
ATOM 712 C CA . TYR A 1 91 ? 25.406 1.192 -54.425 1.00 73.44 91 TYR A CA 1
ATOM 713 C C . TYR A 1 91 ? 25.503 0.352 -55.705 1.00 73.44 91 TYR A C 1
ATOM 715 O O . TYR A 1 91 ? 26.604 0.142 -56.214 1.00 73.44 91 TYR A O 1
ATOM 723 N N . GLY A 1 92 ? 24.376 -0.118 -56.253 1.00 66.44 92 GLY A N 1
ATOM 724 C CA . GLY A 1 92 ? 24.331 -0.844 -57.526 1.00 66.44 92 GLY A CA 1
ATOM 725 C C . GLY A 1 92 ? 25.093 -2.173 -57.516 1.00 66.44 92 GLY A C 1
ATOM 726 O O . GLY A 1 92 ? 25.579 -2.612 -58.560 1.00 66.44 92 GLY A O 1
ATOM 727 N N . ILE A 1 93 ? 25.228 -2.802 -56.347 1.00 64.31 93 ILE A N 1
ATOM 728 C CA . ILE A 1 93 ? 25.931 -4.077 -56.185 1.00 64.31 93 ILE A CA 1
ATOM 729 C C . ILE A 1 93 ? 25.015 -5.189 -56.718 1.00 64.31 93 ILE A C 1
ATOM 731 O O . ILE A 1 93 ? 23.959 -5.451 -56.144 1.00 64.31 93 ILE A O 1
ATOM 735 N N . LYS A 1 94 ? 25.400 -5.820 -57.835 1.00 62.19 94 LYS A N 1
ATOM 736 C CA . LYS A 1 94 ? 24.755 -7.037 -58.357 1.00 62.19 94 LYS A CA 1
ATOM 737 C C . LYS A 1 94 ? 25.438 -8.267 -57.762 1.00 62.19 94 LYS A C 1
ATOM 739 O O . LYS A 1 94 ? 26.661 -8.253 -57.634 1.00 62.19 94 LYS A O 1
ATOM 744 N N . ASP A 1 95 ? 24.627 -9.260 -57.395 1.00 58.69 95 ASP A N 1
ATOM 745 C CA . ASP A 1 95 ? 25.058 -10.544 -56.818 1.00 58.69 95 ASP A CA 1
ATOM 746 C C . ASP A 1 95 ? 26.144 -11.252 -57.648 1.00 58.69 95 ASP A C 1
ATOM 748 O O . ASP A 1 95 ? 26.071 -11.202 -58.901 1.00 58.69 95 ASP A O 1
#

pLDDT: mean 75.95, std 15.93, range [44.28, 96.69]